Protein AF-A0A540K536-F1 (afdb_monomer_lite)

Structure (mmCIF, N/CA/C/O backbone):
data_AF-A0A540K536-F1
#
_entry.id   AF-A0A540K536-F1
#
loop_
_atom_site.group_PDB
_atom_site.id
_atom_site.type_symbol
_atom_site.label_atom_id
_atom_site.label_alt_id
_atom_site.label_comp_id
_atom_site.label_asym_id
_atom_site.label_entity_id
_atom_site.label_seq_id
_atom_site.pdbx_PDB_ins_code
_atom_site.Cartn_x
_atom_site.Cartn_y
_atom_site.Cartn_z
_atom_site.occupancy
_atom_site.B_iso_or_equiv
_atom_site.auth_seq_id
_atom_site.auth_comp_id
_atom_site.auth_asym_id
_atom_site.auth_atom_id
_atom_site.pdbx_PDB_model_num
ATOM 1 N N . MET A 1 1 ? 18.355 -14.485 0.152 1.00 35.72 1 MET A N 1
ATOM 2 C CA . MET A 1 1 ? 17.563 -13.252 -0.004 1.00 35.72 1 MET A CA 1
ATOM 3 C C . MET A 1 1 ? 17.536 -12.948 -1.492 1.00 35.72 1 MET A C 1
ATOM 5 O O . MET A 1 1 ? 18.511 -12.414 -1.999 1.00 35.72 1 MET A O 1
ATOM 9 N N . SER A 1 2 ? 16.522 -13.420 -2.220 1.00 35.22 2 SER A N 1
ATOM 10 C CA . SER A 1 2 ? 16.272 -12.936 -3.582 1.00 35.22 2 SER A CA 1
ATOM 11 C C . SER A 1 2 ? 15.734 -11.517 -3.428 1.00 35.22 2 SER A C 1
ATOM 13 O O . SER A 1 2 ? 14.634 -11.342 -2.911 1.00 35.22 2 SER A O 1
ATOM 15 N N . GLY A 1 3 ? 16.566 -10.521 -3.726 1.00 47.44 3 GLY A N 1
ATOM 16 C CA . GLY A 1 3 ? 16.203 -9.112 -3.609 1.00 47.44 3 GLY A CA 1
ATOM 17 C C . GLY A 1 3 ? 15.232 -8.741 -4.719 1.00 47.44 3 GLY A C 1
ATOM 18 O O . GLY A 1 3 ? 15.667 -8.386 -5.806 1.00 47.44 3 GLY A O 1
ATOM 19 N N . ILE A 1 4 ? 13.938 -8.886 -4.451 1.00 62.19 4 ILE A N 1
ATOM 20 C CA . ILE A 1 4 ? 12.875 -8.283 -5.257 1.00 62.19 4 ILE A CA 1
ATOM 21 C C . ILE A 1 4 ? 12.991 -6.770 -5.032 1.00 62.19 4 ILE A C 1
ATOM 23 O O . ILE A 1 4 ? 13.109 -6.324 -3.891 1.00 62.19 4 ILE A O 1
ATOM 27 N N . ALA A 1 5 ? 13.042 -5.983 -6.107 1.00 69.25 5 ALA A N 1
ATOM 28 C CA . ALA A 1 5 ? 13.222 -4.532 -6.046 1.00 69.25 5 ALA A CA 1
ATOM 29 C C . ALA A 1 5 ? 11.900 -3.813 -5.703 1.00 69.25 5 ALA A C 1
ATOM 31 O O . ALA A 1 5 ? 11.397 -2.991 -6.454 1.00 69.25 5 ALA A O 1
ATOM 32 N N . ASP A 1 6 ? 11.300 -4.127 -4.558 1.00 83.31 6 ASP A N 1
ATOM 33 C CA . ASP A 1 6 ? 9.970 -3.646 -4.156 1.00 83.31 6 ASP A CA 1
ATOM 34 C C . ASP A 1 6 ? 9.993 -2.503 -3.132 1.00 83.31 6 ASP A C 1
ATOM 36 O O . ASP A 1 6 ? 8.947 -2.092 -2.628 1.00 83.31 6 ASP A O 1
ATOM 40 N N . CYS A 1 7 ? 11.176 -1.968 -2.824 1.00 87.62 7 CYS A N 1
ATOM 41 C CA . CYS A 1 7 ? 11.365 -0.960 -1.779 1.00 87.62 7 CYS A CA 1
ATOM 42 C C . CYS A 1 7 ? 10.465 0.272 -1.966 1.00 87.62 7 CYS A C 1
ATOM 44 O O . CYS A 1 7 ? 10.046 0.896 -0.991 1.00 87.62 7 CYS A O 1
ATOM 46 N N . TRP A 1 8 ? 10.126 0.592 -3.215 1.00 88.69 8 TRP A N 1
ATOM 47 C CA . TRP A 1 8 ? 9.211 1.666 -3.572 1.00 88.69 8 TRP A CA 1
ATOM 48 C C . TRP A 1 8 ? 7.764 1.395 -3.128 1.00 88.69 8 TRP A C 1
ATOM 50 O O . TRP A 1 8 ? 7.092 2.307 -2.647 1.00 88.69 8 TRP A O 1
ATOM 60 N N . ALA A 1 9 ? 7.293 0.152 -3.253 1.00 90.12 9 ALA A N 1
ATOM 61 C CA . ALA A 1 9 ? 5.961 -0.267 -2.834 1.00 90.12 9 ALA A CA 1
ATOM 62 C C . ALA A 1 9 ? 5.896 -0.423 -1.311 1.00 90.12 9 ALA A C 1
ATOM 64 O O . ALA A 1 9 ? 4.961 0.077 -0.685 1.00 90.12 9 ALA A O 1
ATOM 65 N N . THR A 1 10 ? 6.924 -1.034 -0.714 1.00 92.38 10 THR A N 1
ATOM 66 C CA . THR A 1 10 ? 7.045 -1.209 0.740 1.00 92.38 10 THR A CA 1
ATOM 67 C C . THR A 1 10 ? 7.018 0.134 1.464 1.00 92.38 10 THR A C 1
ATOM 69 O O . THR A 1 10 ? 6.203 0.326 2.362 1.00 92.38 10 THR A O 1
ATOM 72 N N . ALA A 1 11 ? 7.815 1.112 1.018 1.00 93.50 11 ALA A N 1
ATOM 73 C CA . ALA A 1 11 ? 7.850 2.436 1.641 1.00 93.50 11 ALA A CA 1
ATOM 74 C C . ALA A 1 11 ? 6.487 3.153 1.610 1.00 93.50 11 ALA A C 1
ATOM 76 O O . ALA A 1 11 ? 6.118 3.829 2.572 1.00 93.50 11 ALA A O 1
ATOM 77 N N . ALA A 1 12 ? 5.729 3.017 0.517 1.00 93.69 12 ALA A N 1
ATOM 78 C CA . ALA A 1 12 ? 4.400 3.615 0.412 1.00 93.69 12 ALA A CA 1
ATOM 79 C C . ALA A 1 12 ? 3.388 2.917 1.332 1.00 93.69 12 ALA A C 1
ATOM 81 O O . ALA A 1 12 ? 2.651 3.592 2.053 1.00 93.69 12 ALA A O 1
ATOM 82 N N . VAL A 1 13 ? 3.377 1.580 1.337 1.00 95.31 13 VAL A N 1
ATOM 83 C CA . VAL A 1 13 ? 2.491 0.775 2.186 1.00 95.31 13 VAL A CA 1
ATOM 84 C C . VAL A 1 13 ? 2.726 1.076 3.663 1.00 95.31 13 VAL A C 1
ATOM 86 O O . VAL A 1 13 ? 1.788 1.485 4.345 1.00 95.31 13 VAL A O 1
ATOM 89 N N . GLU A 1 14 ? 3.970 0.986 4.137 1.00 95.50 14 GLU A N 1
ATOM 90 C CA . GLU A 1 14 ? 4.305 1.240 5.544 1.00 95.50 14 GLU A CA 1
ATOM 91 C C . GLU A 1 14 ? 3.938 2.670 5.970 1.00 95.50 14 GLU A C 1
ATOM 93 O O . GLU A 1 14 ? 3.460 2.900 7.083 1.00 95.50 14 GLU A O 1
ATOM 98 N N . CYS A 1 15 ? 4.103 3.653 5.077 1.00 96.56 15 CYS A N 1
ATOM 99 C CA . CYS A 1 15 ? 3.682 5.026 5.343 1.00 96.56 15 CYS A CA 1
ATOM 100 C C . CYS A 1 15 ? 2.160 5.129 5.534 1.00 96.56 15 CYS A C 1
ATOM 102 O O . CYS A 1 15 ? 1.697 5.775 6.479 1.00 96.56 15 CYS A O 1
ATOM 104 N N . VAL A 1 16 ? 1.374 4.475 4.674 1.00 95.88 16 VAL A N 1
ATOM 105 C CA . VAL A 1 16 ? -0.094 4.463 4.772 1.00 95.88 16 VAL A CA 1
ATOM 106 C C . VAL A 1 16 ? -0.559 3.739 6.032 1.00 95.88 16 VAL A C 1
ATOM 108 O O . VAL A 1 16 ? -1.432 4.253 6.730 1.00 95.88 16 VAL A O 1
ATOM 111 N N . GLU A 1 17 ? 0.034 2.597 6.370 1.00 96.88 17 GLU A N 1
ATOM 112 C CA . GLU A 1 17 ? -0.267 1.865 7.604 1.00 96.88 17 GLU A CA 1
ATOM 113 C C . GLU A 1 17 ? 0.025 2.705 8.847 1.00 96.88 17 GLU A C 1
ATOM 115 O O . GLU A 1 17 ? -0.816 2.801 9.744 1.00 96.88 17 GLU A O 1
ATOM 120 N N . ALA A 1 18 ? 1.180 3.375 8.884 1.00 97.69 18 ALA A N 1
ATOM 121 C CA . ALA A 1 18 ? 1.561 4.247 9.987 1.00 97.69 18 ALA A CA 1
ATOM 122 C C . ALA A 1 18 ? 0.589 5.426 10.145 1.00 97.69 18 ALA A C 1
ATOM 124 O O . ALA A 1 18 ? 0.190 5.758 11.264 1.00 97.69 18 ALA A O 1
ATOM 125 N N . LEU A 1 19 ? 0.172 6.047 9.037 1.00 97.12 19 LEU A N 1
ATOM 126 C CA . LEU A 1 19 ? -0.834 7.110 9.052 1.00 97.12 19 LEU A CA 1
ATOM 127 C C . LEU A 1 19 ? -2.201 6.587 9.505 1.00 97.12 19 LEU A C 1
ATOM 129 O O . LEU A 1 19 ? -2.852 7.222 10.333 1.00 97.12 19 LEU A O 1
ATOM 133 N N . TYR A 1 20 ? -2.622 5.420 9.022 1.00 96.25 20 TYR A N 1
ATOM 134 C CA . TYR A 1 20 ? -3.887 4.810 9.421 1.00 96.25 20 TYR A CA 1
ATOM 135 C C . TYR A 1 20 ? -3.901 4.476 10.917 1.00 96.25 20 TYR A C 1
ATOM 137 O O . TYR A 1 20 ? -4.863 4.803 11.616 1.00 96.25 20 TYR A O 1
ATOM 145 N N . PHE A 1 21 ? -2.806 3.920 11.437 1.00 98.00 21 PHE A N 1
ATOM 146 C CA . PHE A 1 21 ? -2.636 3.671 12.863 1.00 98.00 21 PHE A CA 1
ATOM 147 C C . PHE A 1 21 ? -2.658 4.970 13.672 1.00 98.00 21 PHE A C 1
ATOM 149 O O . PHE A 1 21 ? -3.356 5.051 14.680 1.00 98.00 21 PHE A O 1
ATOM 156 N N . LYS A 1 22 ? -1.960 6.015 13.216 1.00 98.19 22 LYS A N 1
ATOM 157 C CA . LYS A 1 22 ? -1.950 7.325 13.880 1.00 98.19 22 LYS A CA 1
ATOM 158 C C . LYS A 1 22 ? -3.347 7.951 13.963 1.00 98.19 22 LYS A C 1
ATOM 160 O O . LYS A 1 22 ? -3.698 8.503 15.000 1.00 98.19 22 LYS A O 1
ATOM 165 N N . GLU A 1 23 ? -4.134 7.872 12.892 1.00 98.00 23 GLU A N 1
ATOM 166 C CA . GLU A 1 23 ? -5.447 8.527 12.797 1.00 98.00 23 GLU A CA 1
ATOM 167 C C . GLU A 1 23 ? -6.593 7.699 13.399 1.00 98.00 23 GLU A C 1
ATOM 169 O O . GLU A 1 23 ? -7.583 8.260 13.874 1.00 98.00 23 GLU A O 1
ATOM 174 N N . LYS A 1 24 ? -6.507 6.364 13.350 1.00 97.62 24 LYS A N 1
ATOM 175 C CA . LYS A 1 24 ? -7.599 5.453 13.747 1.00 97.62 24 LYS A CA 1
A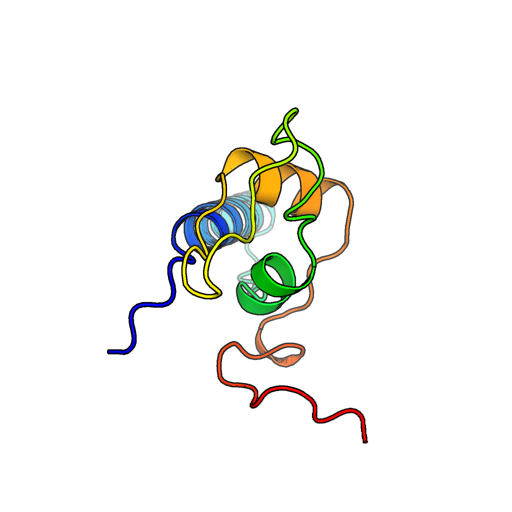TOM 176 C C . LYS A 1 24 ? -7.271 4.562 14.940 1.00 97.62 24 LYS A C 1
ATOM 178 O O . LYS A 1 24 ? -8.185 3.953 15.487 1.00 97.62 24 LYS A O 1
ATOM 183 N N . GLY A 1 25 ? -6.006 4.464 15.342 1.00 97.31 25 GLY A N 1
ATOM 184 C CA . GLY A 1 25 ? -5.555 3.554 16.400 1.00 97.31 25 GLY A CA 1
ATOM 185 C C . GLY A 1 25 ? -5.650 2.073 16.026 1.00 97.31 25 GLY A C 1
ATOM 186 O O . GLY A 1 25 ? -5.583 1.217 16.904 1.00 97.31 25 GLY A O 1
ATOM 187 N N . VAL A 1 26 ? -5.840 1.758 14.741 1.00 96.62 26 VAL A N 1
ATOM 188 C CA . VAL A 1 26 ? -5.995 0.388 14.239 1.00 96.62 26 VAL A CA 1
ATOM 189 C C . VAL A 1 26 ? -4.762 0.022 13.435 1.00 96.62 26 VAL A C 1
ATOM 191 O O . VAL A 1 26 ? -4.411 0.716 12.484 1.00 96.62 26 VAL A O 1
ATOM 194 N N . GLN A 1 27 ? -4.111 -1.072 13.819 1.00 96.06 27 GLN A N 1
ATOM 195 C CA . GLN A 1 27 ? -3.025 -1.644 13.039 1.00 96.06 27 GLN A CA 1
ATOM 196 C C . GLN A 1 27 ? -3.618 -2.466 11.893 1.00 96.06 27 GLN A C 1
ATOM 198 O O . GLN A 1 27 ? -4.461 -3.338 12.114 1.00 96.06 27 GLN A O 1
ATOM 203 N N . VAL A 1 28 ? -3.187 -2.164 10.675 1.00 95.56 28 VAL A N 1
ATOM 204 C CA . VAL A 1 28 ? -3.520 -2.910 9.461 1.00 95.56 28 VAL A CA 1
ATOM 205 C C . VAL A 1 28 ? -2.224 -3.386 8.821 1.00 95.56 28 VAL A C 1
ATOM 207 O O . VAL A 1 28 ? -1.183 -2.777 9.039 1.00 95.56 28 VAL A O 1
ATOM 210 N N . GLU A 1 29 ? -2.312 -4.482 8.078 1.00 96.25 29 GLU A N 1
ATOM 211 C CA . GLU A 1 29 ? -1.199 -5.070 7.335 1.00 96.25 29 GLU A CA 1
ATOM 212 C C . GLU A 1 29 ? -1.672 -5.224 5.885 1.00 96.25 29 GLU A C 1
ATOM 214 O O . GLU A 1 29 ? -2.488 -6.097 5.569 1.00 96.25 29 GLU A O 1
ATOM 219 N N . LEU A 1 30 ? -1.267 -4.290 5.035 1.00 95.62 30 LEU A N 1
ATOM 220 C CA . LEU A 1 30 ? -1.606 -4.185 3.625 1.00 95.62 30 LEU A CA 1
ATOM 221 C C . LE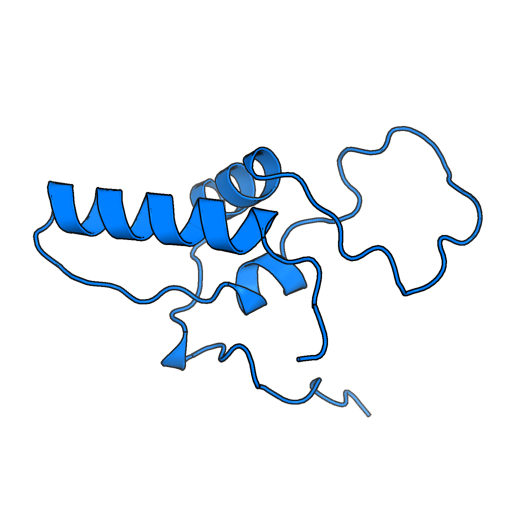U A 1 30 ? -0.597 -4.967 2.784 1.00 95.62 30 LEU A C 1
ATOM 223 O O . LEU A 1 30 ? 0.583 -5.073 3.102 1.00 95.62 30 LEU A O 1
ATOM 227 N N . SER A 1 31 ? -1.068 -5.491 1.658 1.00 94.38 31 SER A N 1
ATOM 228 C CA . SER A 1 31 ? -0.244 -6.304 0.776 1.00 94.38 31 SER A CA 1
ATOM 229 C C . SER A 1 31 ? 0.649 -5.459 -0.126 1.00 94.38 31 SER A C 1
ATOM 231 O O . SER A 1 31 ? 0.185 -4.858 -1.103 1.00 94.38 31 SER A O 1
ATOM 233 N N . VAL A 1 32 ? 1.957 -5.502 0.132 1.00 92.19 32 VAL A N 1
ATOM 234 C CA . VAL A 1 32 ? 2.984 -4.948 -0.769 1.00 92.19 32 VAL A CA 1
ATOM 235 C C . VAL A 1 32 ? 2.924 -5.639 -2.129 1.00 92.19 32 VAL A C 1
ATOM 237 O O . VAL A 1 32 ? 2.956 -4.992 -3.174 1.00 92.19 32 VAL A O 1
ATOM 240 N N . LYS A 1 33 ? 2.749 -6.961 -2.135 1.00 89.00 33 LYS A N 1
ATOM 241 C CA . LYS A 1 33 ? 2.685 -7.777 -3.352 1.00 89.00 33 LYS A CA 1
ATOM 242 C C . LYS A 1 33 ? 1.502 -7.403 -4.239 1.00 89.00 33 LYS A C 1
ATOM 244 O O . LYS A 1 33 ? 1.635 -7.414 -5.457 1.00 89.00 33 LYS A O 1
ATOM 249 N N . HIS A 1 34 ? 0.367 -7.021 -3.657 1.00 89.88 34 HIS A N 1
ATOM 250 C CA . HIS A 1 34 ? -0.770 -6.523 -4.423 1.00 89.88 34 HIS A CA 1
ATOM 251 C C . HIS A 1 34 ? -0.423 -5.220 -5.152 1.00 89.88 34 HIS A C 1
ATOM 253 O O . HIS A 1 34 ? -0.766 -5.077 -6.324 1.00 89.88 34 HIS A O 1
ATOM 259 N N . VAL A 1 35 ? 0.303 -4.309 -4.494 1.00 89.38 35 VAL A N 1
ATOM 260 C CA . VAL A 1 35 ? 0.800 -3.073 -5.118 1.00 89.38 35 VAL A CA 1
ATOM 261 C C . VAL A 1 35 ? 1.809 -3.400 -6.221 1.00 89.38 35 VAL A C 1
ATOM 263 O O . VAL A 1 35 ? 1.646 -2.924 -7.336 1.00 89.38 35 VAL A O 1
ATOM 266 N N . VAL A 1 36 ? 2.787 -4.273 -5.976 1.00 86.56 36 VAL A N 1
ATOM 267 C CA . VAL A 1 36 ? 3.784 -4.678 -6.990 1.00 86.56 36 VAL A CA 1
ATOM 268 C C . VAL A 1 36 ? 3.138 -5.345 -8.215 1.00 86.56 36 VAL A C 1
ATOM 270 O O . VAL A 1 36 ? 3.558 -5.104 -9.349 1.00 86.56 36 VAL A O 1
ATOM 273 N N . ASP A 1 37 ? 2.107 -6.167 -8.003 1.00 84.06 37 ASP A N 1
ATOM 274 C CA . ASP A 1 37 ? 1.430 -6.915 -9.067 1.00 84.06 37 ASP A CA 1
ATOM 275 C C . ASP A 1 37 ? 0.462 -6.053 -9.891 1.00 84.06 37 ASP A C 1
ATOM 277 O O . ASP A 1 37 ? 0.194 -6.367 -11.054 1.00 84.06 37 ASP A O 1
ATOM 281 N N . ARG A 1 38 ? -0.127 -5.008 -9.290 1.00 83.94 38 ARG A N 1
ATOM 282 C CA . ARG A 1 38 ? -1.254 -4.263 -9.880 1.00 83.94 38 ARG A CA 1
ATOM 283 C C . ARG A 1 38 ? -0.990 -2.786 -10.121 1.00 83.94 38 ARG A C 1
ATOM 285 O O . ARG A 1 38 ? -1.695 -2.209 -10.950 1.00 83.94 38 ARG A O 1
ATOM 292 N N . ALA A 1 39 ? -0.005 -2.182 -9.461 1.00 80.31 39 ALA A N 1
ATOM 293 C CA . ALA A 1 39 ? 0.381 -0.816 -9.767 1.00 80.31 39 ALA A CA 1
ATOM 294 C C . ALA A 1 39 ? 0.880 -0.763 -11.223 1.00 80.31 39 ALA A C 1
ATOM 296 O O . ALA A 1 39 ? 1.711 -1.580 -11.640 1.00 80.31 39 ALA A O 1
ATOM 297 N N . PRO A 1 40 ? 0.339 0.144 -12.048 1.00 64.88 40 PRO A N 1
ATOM 298 C CA . PRO A 1 40 ? 0.605 0.150 -13.476 1.00 64.88 40 PRO A CA 1
ATOM 299 C C . PRO A 1 40 ? 2.078 0.473 -13.773 1.00 64.88 40 PRO A C 1
ATOM 301 O O . PRO A 1 40 ? 2.470 1.633 -13.817 1.00 64.88 40 PRO A O 1
ATOM 304 N N . ARG A 1 41 ? 2.879 -0.554 -14.104 1.00 61.72 41 ARG A N 1
ATOM 305 C CA . ARG A 1 41 ? 4.292 -0.408 -14.531 1.00 61.72 41 ARG A CA 1
ATOM 306 C C . ARG A 1 41 ? 4.477 0.457 -15.794 1.00 61.72 41 ARG A C 1
ATOM 308 O O . ARG A 1 41 ? 5.585 0.885 -16.096 1.00 61.72 41 ARG A O 1
ATOM 315 N N . LYS A 1 42 ? 3.406 0.673 -16.573 1.00 49.84 42 LYS A N 1
ATOM 316 C CA . LYS A 1 42 ? 3.448 1.239 -17.936 1.00 49.84 42 LYS A CA 1
ATOM 317 C C . LYS A 1 42 ? 3.018 2.703 -18.074 1.00 49.84 42 LYS A C 1
ATOM 319 O O . LYS A 1 42 ? 3.149 3.231 -19.172 1.00 49.84 42 LYS A O 1
ATOM 324 N N . LEU A 1 43 ? 2.489 3.364 -17.042 1.00 45.72 43 LEU A N 1
ATOM 325 C CA . LEU A 1 43 ? 1.840 4.668 -17.260 1.00 45.72 43 LEU A CA 1
ATOM 326 C C . LEU A 1 43 ? 2.794 5.869 -17.383 1.00 45.72 43 LEU A C 1
ATOM 328 O O . LEU A 1 43 ? 2.361 6.890 -17.908 1.00 45.72 43 LEU A O 1
ATOM 332 N N . TRP A 1 44 ? 4.073 5.772 -16.990 1.00 48.94 44 TRP A N 1
ATOM 333 C CA . TRP A 1 44 ? 4.902 6.985 -16.836 1.00 48.94 44 TRP A CA 1
ATOM 334 C C . TRP A 1 44 ? 6.337 6.923 -17.379 1.00 48.94 44 TRP A C 1
ATOM 336 O O . TRP A 1 44 ? 7.117 7.840 -17.129 1.00 48.94 44 TRP A O 1
ATOM 346 N N . ARG A 1 45 ? 6.704 5.906 -18.175 1.00 48.72 45 ARG A N 1
ATOM 347 C CA . ARG A 1 45 ? 7.902 5.977 -19.038 1.00 48.72 45 ARG A CA 1
ATOM 348 C C . ARG A 1 45 ? 7.417 6.416 -20.435 1.00 48.72 45 ARG A C 1
ATOM 350 O O . ARG A 1 45 ? 6.813 5.591 -21.115 1.00 48.72 45 ARG A O 1
ATOM 357 N N . PRO A 1 46 ? 7.618 7.675 -20.882 1.00 44.41 46 PRO A N 1
ATOM 358 C CA . PRO A 1 46 ? 7.029 8.165 -22.131 1.00 44.41 46 PRO A CA 1
ATOM 359 C C . PRO A 1 46 ? 7.693 7.623 -23.408 1.00 44.41 46 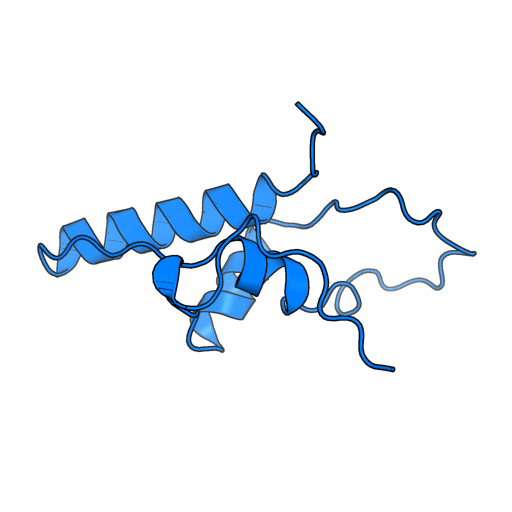PRO A C 1
ATOM 361 O O . PRO A 1 46 ? 7.394 8.112 -24.492 1.00 44.41 46 PRO A O 1
ATOM 364 N N . GLU A 1 47 ? 8.567 6.616 -23.325 1.00 50.78 47 GLU A N 1
ATOM 365 C CA . GLU A 1 47 ? 9.308 6.121 -24.487 1.00 50.78 47 GLU A CA 1
ATOM 366 C C . GLU A 1 47 ? 9.244 4.597 -24.637 1.00 50.78 47 GLU A C 1
ATOM 368 O O . GLU A 1 47 ? 9.237 3.874 -23.632 1.00 50.78 47 GLU A O 1
ATOM 373 N N . PRO A 1 48 ? 9.225 4.090 -25.887 1.00 55.19 48 PRO A N 1
ATOM 374 C CA . PRO A 1 48 ? 9.244 2.667 -26.162 1.00 55.19 48 PRO A CA 1
ATOM 375 C C . PRO A 1 48 ? 10.658 2.165 -25.883 1.00 55.19 48 PRO A C 1
ATOM 377 O O . PRO A 1 48 ? 11.537 2.267 -26.733 1.00 55.19 48 PRO A O 1
ATOM 380 N N . LYS A 1 49 ? 10.916 1.649 -24.681 1.00 48.72 49 LYS A N 1
ATOM 381 C CA . LYS A 1 49 ? 12.179 0.954 -24.444 1.00 48.72 49 LYS A CA 1
ATOM 382 C C . LYS A 1 49 ? 12.041 -0.480 -24.928 1.00 48.72 49 LYS A C 1
ATOM 384 O O . LYS A 1 49 ? 11.267 -1.259 -24.374 1.00 48.72 49 LYS A O 1
ATOM 389 N N . GLU A 1 50 ? 12.756 -0.734 -26.022 1.00 50.88 50 GLU A N 1
ATOM 390 C CA . GLU A 1 50 ? 13.387 -2.001 -26.388 1.00 50.88 50 GLU A CA 1
ATOM 391 C C . GLU A 1 50 ? 13.405 -2.975 -25.211 1.00 50.88 50 GLU A C 1
ATOM 393 O O . GLU A 1 50 ? 13.853 -2.596 -24.130 1.00 50.88 50 GLU A O 1
ATOM 398 N N . GLU A 1 51 ? 12.860 -4.173 -25.446 1.00 47.88 51 GLU A N 1
ATOM 399 C CA . GLU A 1 51 ? 12.817 -5.347 -24.565 1.00 47.88 51 GLU A CA 1
ATOM 400 C C . GLU A 1 51 ? 13.643 -5.188 -23.282 1.00 47.88 51 GLU A C 1
ATOM 402 O O . GLU A 1 51 ? 14.787 -5.629 -23.183 1.00 47.88 51 GLU A O 1
ATOM 407 N N . LEU A 1 52 ? 13.045 -4.524 -22.288 1.00 47.31 52 LEU A N 1
ATOM 408 C CA . LEU A 1 52 ? 13.582 -4.501 -20.939 1.00 47.31 52 LEU A CA 1
ATOM 409 C C . LEU A 1 52 ? 13.630 -5.950 -20.473 1.00 47.31 52 LEU A C 1
ATOM 411 O O . LEU A 1 52 ? 12.603 -6.637 -20.446 1.00 47.31 52 LEU A O 1
ATOM 415 N N . SER A 1 53 ? 14.837 -6.415 -20.160 1.00 47.03 53 SER A N 1
ATOM 416 C CA . SER A 1 53 ? 15.038 -7.701 -19.514 1.00 47.03 53 SER A CA 1
ATOM 417 C C . SER A 1 53 ? 14.130 -7.780 -18.288 1.00 47.03 53 SER A C 1
ATOM 419 O O . SER A 1 53 ? 13.857 -6.787 -17.616 1.00 47.03 53 SER A O 1
ATOM 421 N N . VAL A 1 54 ? 13.645 -8.986 -18.010 1.00 50.19 54 VAL A N 1
ATOM 422 C CA . VAL A 1 54 ? 12.631 -9.335 -16.997 1.00 50.19 54 VAL A CA 1
ATOM 423 C C . VAL A 1 54 ? 13.042 -8.959 -15.549 1.00 50.19 54 VAL A C 1
ATOM 425 O O . VAL A 1 54 ? 12.326 -9.261 -14.603 1.00 50.19 54 VAL A O 1
ATOM 428 N N . GLU A 1 55 ? 14.171 -8.272 -15.355 1.00 47.06 55 GLU A N 1
ATOM 429 C CA . GLU A 1 55 ? 14.865 -8.087 -14.076 1.00 47.06 55 GLU A CA 1
ATOM 430 C C . GLU A 1 55 ? 14.765 -6.675 -13.467 1.00 47.06 55 GLU A C 1
ATOM 432 O O . GLU A 1 55 ? 15.171 -6.495 -12.323 1.00 47.06 55 GLU A O 1
ATOM 437 N N . GLU A 1 56 ? 14.197 -5.675 -14.149 1.00 52.84 56 GLU A N 1
ATOM 438 C CA . GLU A 1 56 ? 13.972 -4.353 -13.537 1.00 52.84 56 GLU A CA 1
ATOM 439 C C . GLU A 1 56 ? 12.566 -4.272 -12.917 1.00 52.84 56 GLU A C 1
ATOM 441 O O . GLU A 1 56 ? 11.613 -3.774 -13.521 1.00 52.84 56 GLU A O 1
ATOM 446 N N . GLU A 1 57 ? 12.425 -4.767 -11.686 1.00 56.88 57 GLU A N 1
ATOM 447 C CA . GLU A 1 57 ? 11.239 -4.533 -10.843 1.00 56.88 57 GLU A CA 1
ATOM 448 C C . GLU A 1 57 ? 11.251 -3.161 -10.150 1.00 56.88 57 GLU A C 1
ATOM 450 O O . GLU A 1 57 ? 10.572 -2.963 -9.149 1.00 56.88 57 GLU A O 1
ATOM 455 N N . ASP A 1 58 ? 11.988 -2.191 -10.686 1.00 62.88 58 ASP A N 1
ATOM 456 C CA . ASP A 1 58 ? 12.032 -0.846 -10.126 1.00 62.88 58 ASP A CA 1
ATOM 457 C C . ASP A 1 58 ? 10.720 -0.087 -10.380 1.00 62.88 58 ASP A C 1
ATOM 459 O O . ASP A 1 58 ? 10.126 -0.131 -11.462 1.00 62.88 58 ASP A O 1
ATOM 463 N N . GLY A 1 59 ? 10.287 0.665 -9.373 1.00 73.19 59 GLY A N 1
ATOM 464 C CA . GLY A 1 59 ? 9.122 1.540 -9.421 1.00 73.19 59 GLY A CA 1
ATOM 465 C C . GLY A 1 59 ? 9.341 2.798 -8.589 1.00 73.19 59 GLY A C 1
ATOM 466 O O . GLY A 1 59 ? 10.352 2.951 -7.901 1.00 73.19 59 GLY A O 1
ATOM 467 N N . TYR A 1 60 ? 8.394 3.731 -8.659 1.00 82.75 60 TYR A N 1
ATOM 468 C CA . TYR A 1 60 ? 8.447 4.970 -7.890 1.00 82.75 60 TYR A CA 1
ATOM 469 C C . TYR A 1 60 ? 7.461 4.916 -6.724 1.00 82.75 60 TYR A C 1
ATOM 471 O O . TYR A 1 60 ? 6.301 4.544 -6.887 1.00 82.75 60 TYR A O 1
ATOM 479 N N . VAL A 1 61 ? 7.900 5.364 -5.544 1.00 86.69 61 VAL A N 1
ATOM 480 C CA . VAL A 1 61 ? 7.052 5.459 -4.336 1.00 86.69 61 VAL A CA 1
ATOM 481 C C . VAL A 1 61 ? 5.790 6.289 -4.611 1.00 86.69 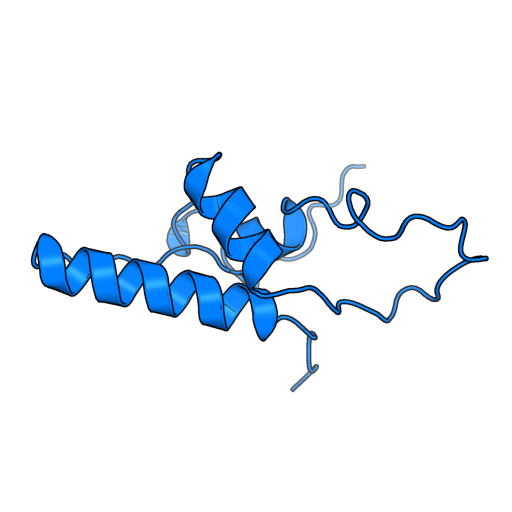61 VAL A C 1
ATOM 483 O O . VAL A 1 61 ? 4.708 5.978 -4.121 1.00 86.69 61 VAL A O 1
ATOM 486 N N . TYR A 1 62 ? 5.917 7.334 -5.434 1.00 84.94 62 TYR A N 1
ATOM 487 C CA . TYR A 1 62 ? 4.796 8.175 -5.851 1.00 84.94 62 TYR A CA 1
ATOM 488 C C . TYR A 1 62 ? 3.700 7.384 -6.584 1.00 84.94 62 TYR A C 1
ATOM 490 O O . TYR A 1 62 ? 2.516 7.577 -6.314 1.00 84.94 62 TYR A O 1
ATOM 498 N N . ASP A 1 63 ? 4.084 6.446 -7.450 1.00 83.81 63 ASP A N 1
ATOM 499 C CA . ASP A 1 63 ? 3.133 5.619 -8.196 1.00 83.81 63 ASP A CA 1
ATOM 500 C C . ASP A 1 63 ? 2.425 4.618 -7.281 1.00 83.81 63 ASP A C 1
ATOM 502 O O . ASP A 1 63 ? 1.220 4.401 -7.418 1.00 83.81 63 ASP A O 1
ATOM 506 N N . ALA A 1 64 ? 3.143 4.062 -6.299 1.00 89.12 64 ALA A N 1
ATOM 507 C CA . ALA A 1 64 ? 2.528 3.246 -5.259 1.00 89.12 64 ALA A CA 1
ATOM 508 C C . ALA A 1 64 ? 1.486 4.049 -4.469 1.00 89.12 64 ALA A C 1
ATOM 510 O O . ALA A 1 64 ? 0.369 3.570 -4.291 1.00 89.12 64 ALA A O 1
ATOM 511 N N . PHE A 1 65 ? 1.791 5.285 -4.057 1.00 90.88 65 PHE A N 1
ATOM 512 C CA . PHE A 1 65 ? 0.807 6.136 -3.381 1.00 90.88 65 PHE A CA 1
ATOM 513 C C . PHE A 1 65 ? -0.425 6.409 -4.242 1.00 90.88 65 PHE A C 1
ATOM 515 O O . PHE A 1 65 ? -1.540 6.274 -3.742 1.00 90.88 65 PHE A O 1
ATOM 522 N N . ASN A 1 66 ? -0.250 6.753 -5.521 1.00 89.62 66 ASN A N 1
ATOM 523 C CA . ASN A 1 66 ? -1.382 6.979 -6.421 1.00 89.62 66 ASN A CA 1
ATOM 524 C C . ASN A 1 66 ? -2.261 5.732 -6.533 1.00 89.62 66 ASN A C 1
ATOM 526 O O . ASN A 1 66 ? -3.473 5.824 -6.356 1.00 89.62 66 ASN A O 1
ATOM 530 N N . PHE A 1 67 ? -1.653 4.557 -6.714 1.00 90.12 67 PHE A N 1
ATOM 531 C CA . PHE A 1 67 ? -2.393 3.299 -6.741 1.00 90.12 67 PHE A CA 1
ATOM 532 C C . PHE A 1 67 ? -3.174 3.059 -5.439 1.00 90.12 67 PHE A C 1
ATOM 534 O O . PHE A 1 67 ? -4.352 2.719 -5.492 1.00 90.12 67 PHE A O 1
ATOM 541 N N . ILE A 1 68 ? -2.554 3.271 -4.272 1.00 92.25 68 ILE A N 1
ATOM 542 C CA . ILE A 1 68 ? -3.207 3.091 -2.963 1.00 92.25 68 ILE A CA 1
ATOM 543 C C . ILE A 1 68 ? -4.363 4.090 -2.761 1.00 92.25 68 ILE A C 1
ATOM 545 O O . ILE A 1 68 ? -5.363 3.759 -2.129 1.00 92.25 68 ILE A O 1
ATOM 549 N N . MET A 1 69 ? -4.244 5.316 -3.277 1.00 88.31 69 MET A N 1
ATOM 550 C CA . MET A 1 69 ? -5.300 6.331 -3.175 1.00 88.31 69 MET A CA 1
ATOM 551 C C . MET A 1 69 ? -6.481 6.052 -4.112 1.00 88.31 69 MET A C 1
ATOM 553 O O . MET A 1 69 ? -7.624 6.337 -3.756 1.00 88.31 69 MET A O 1
ATOM 557 N N . GLU A 1 70 ? -6.220 5.508 -5.300 1.00 89.38 70 GLU A N 1
ATOM 558 C CA . GLU A 1 70 ? -7.239 5.233 -6.321 1.00 89.38 70 GLU A CA 1
ATOM 559 C C . GLU A 1 70 ? -7.912 3.864 -6.144 1.00 89.38 70 GLU A C 1
ATOM 561 O O . GLU A 1 70 ? -9.039 3.656 -6.604 1.00 89.38 70 GLU A O 1
ATOM 566 N N . HIS A 1 71 ? -7.249 2.929 -5.460 1.00 88.38 71 HIS A N 1
ATOM 567 C CA . HIS A 1 71 ? -7.693 1.548 -5.328 1.00 88.38 71 HIS A CA 1
ATOM 568 C C . HIS A 1 71 ? -7.662 1.053 -3.882 1.00 88.38 71 HIS A C 1
ATOM 570 O O . HIS A 1 71 ? -6.770 1.363 -3.100 1.00 88.38 71 HIS A O 1
ATOM 576 N N . CYS A 1 72 ? -8.607 0.179 -3.532 1.00 88.06 72 CYS A N 1
ATOM 577 C CA . CYS A 1 72 ? -8.523 -0.557 -2.276 1.00 88.06 72 CYS A CA 1
ATOM 578 C C . CYS A 1 72 ? -7.404 -1.602 -2.357 1.00 88.06 72 CYS A C 1
ATOM 580 O O . CYS A 1 72 ? -7.459 -2.530 -3.169 1.00 88.06 72 CYS A O 1
ATOM 582 N N . VAL A 1 73 ? -6.405 -1.471 -1.490 1.00 93.38 73 VAL A N 1
ATOM 583 C CA . VAL A 1 73 ? -5.317 -2.443 -1.365 1.00 93.38 73 VAL A CA 1
ATOM 584 C C . VAL A 1 73 ? -5.790 -3.620 -0.516 1.00 93.38 73 VAL A C 1
ATOM 586 O O . VAL A 1 73 ? -6.411 -3.429 0.529 1.00 93.38 73 VAL A O 1
ATOM 589 N N . ALA A 1 74 ? -5.511 -4.842 -0.969 1.00 94.25 74 ALA A N 1
ATOM 590 C CA . ALA A 1 74 ? -5.770 -6.045 -0.191 1.00 94.25 74 ALA A CA 1
ATOM 591 C C . ALA A 1 74 ? -4.940 -6.060 1.102 1.00 94.25 74 ALA A C 1
ATOM 593 O O . ALA A 1 74 ? -3.844 -5.505 1.152 1.00 94.25 74 ALA A O 1
ATOM 594 N N . MET A 1 75 ? -5.433 -6.750 2.128 1.00 94.94 75 MET A N 1
ATOM 595 C CA . MET A 1 75 ? -4.617 -7.064 3.300 1.00 94.94 75 MET A CA 1
ATOM 596 C C . MET A 1 75 ? -3.566 -8.118 2.925 1.00 94.94 75 MET A C 1
ATOM 598 O O . MET A 1 75 ? -3.810 -8.958 2.054 1.00 94.94 75 MET A O 1
ATOM 602 N N . GLU A 1 76 ? -2.434 -8.141 3.621 1.00 93.75 76 GLU A N 1
ATOM 603 C CA . GLU A 1 76 ? -1.358 -9.117 3.402 1.00 93.75 76 GLU A CA 1
ATOM 604 C C . GLU A 1 76 ? -1.860 -10.563 3.540 1.00 93.75 76 GLU A C 1
ATOM 606 O O . GLU A 1 76 ? -1.552 -11.424 2.721 1.00 93.75 76 GLU A O 1
ATOM 611 N N . ARG A 1 77 ? -2.760 -10.825 4.495 1.00 91.81 77 ARG A N 1
ATOM 612 C CA . ARG A 1 77 ? -3.410 -12.141 4.649 1.00 91.81 77 ARG A CA 1
ATOM 613 C C . ARG A 1 77 ? -4.201 -12.607 3.415 1.00 91.81 77 ARG A C 1
ATOM 615 O O . ARG A 1 77 ? -4.366 -13.810 3.225 1.00 91.81 77 ARG A O 1
ATOM 622 N N . ASP A 1 78 ? -4.715 -11.674 2.611 1.00 92.25 78 ASP A N 1
ATOM 623 C CA . ASP A 1 78 ? -5.567 -11.952 1.448 1.00 92.25 78 ASP A CA 1
ATOM 624 C C . ASP A 1 78 ? -4.734 -12.030 0.152 1.00 92.25 78 ASP A C 1
ATOM 626 O O . ASP A 1 78 ? -5.086 -12.749 -0.790 1.00 92.25 78 ASP A O 1
ATOM 630 N N . TRP A 1 79 ? -3.592 -11.333 0.117 1.00 90.06 79 TRP A N 1
ATOM 631 C CA . TRP A 1 79 ? -2.629 -11.344 -0.985 1.00 90.06 79 TRP A CA 1
ATOM 632 C C . TRP A 1 79 ? -1.189 -11.437 -0.447 1.00 90.06 79 TRP A C 1
ATOM 634 O O . TRP A 1 79 ? -0.458 -10.451 -0.458 1.00 90.06 79 TRP A O 1
ATOM 644 N N . PRO A 1 80 ? -0.757 -12.612 0.035 1.00 90.31 80 PRO A N 1
ATOM 645 C CA . PRO A 1 80 ? 0.520 -12.721 0.725 1.00 90.31 80 PRO A CA 1
ATOM 646 C C . PRO A 1 80 ? 1.702 -12.561 -0.227 1.00 90.31 80 PRO A C 1
ATOM 648 O O . PRO A 1 80 ? 1.685 -13.050 -1.362 1.00 90.31 80 PRO A O 1
ATOM 651 N N . TYR A 1 81 ? 2.767 -11.950 0.271 1.00 83.25 81 TYR A N 1
ATOM 652 C CA . TYR A 1 81 ? 3.986 -11.662 -0.464 1.00 83.25 81 TYR A CA 1
ATOM 653 C C . TYR A 1 81 ? 4.644 -12.918 -1.032 1.00 83.25 81 TYR A C 1
ATOM 655 O O . TYR A 1 81 ? 5.044 -12.967 -2.193 1.00 83.25 81 TYR A O 1
ATOM 663 N N . ASN A 1 82 ? 4.640 -13.990 -0.243 1.00 79.19 82 ASN A N 1
ATOM 664 C CA . ASN A 1 82 ? 5.220 -15.276 -0.618 1.00 79.19 82 ASN A CA 1
ATOM 665 C C . ASN A 1 82 ? 4.251 -16.198 -1.379 1.00 79.19 82 ASN A C 1
ATOM 667 O O . ASN A 1 82 ? 4.453 -17.415 -1.403 1.00 79.19 82 ASN A O 1
ATOM 671 N N . LYS A 1 83 ? 3.180 -15.674 -1.993 1.00 64.75 83 LYS A N 1
ATOM 672 C CA . LYS A 1 83 ? 2.301 -16.507 -2.823 1.00 64.75 83 LYS A CA 1
ATOM 673 C C . LYS A 1 83 ? 3.054 -16.936 -4.093 1.00 64.75 83 LYS A C 1
ATOM 675 O O . LYS A 1 83 ? 3.546 -16.066 -4.813 1.00 64.75 83 LYS A O 1
ATOM 680 N N . PRO A 1 84 ? 3.130 -18.242 -4.415 1.00 56.94 84 PRO A N 1
ATOM 681 C CA . PRO A 1 84 ? 3.668 -18.670 -5.701 1.00 56.94 84 PRO A CA 1
ATOM 682 C C . PRO A 1 84 ? 2.830 -18.050 -6.831 1.00 56.94 84 PRO A C 1
ATOM 684 O O . PRO A 1 84 ? 1.615 -17.883 -6.656 1.00 56.94 84 PRO A O 1
ATOM 687 N N . PRO A 1 85 ? 3.443 -17.686 -7.973 1.00 52.84 85 PRO A N 1
ATOM 688 C CA . PRO A 1 85 ? 2.715 -17.099 -9.089 1.00 52.84 85 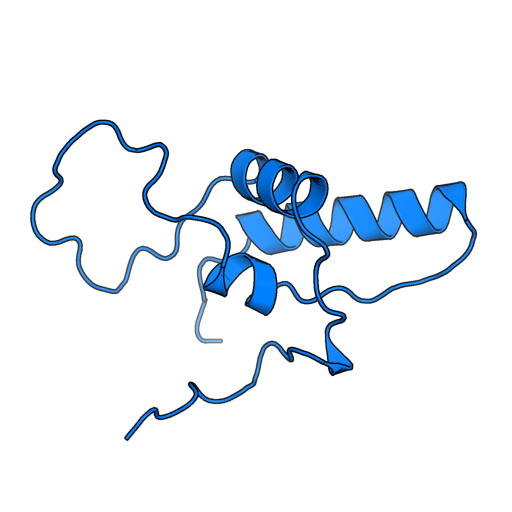PRO A CA 1
ATOM 689 C C . PRO A 1 85 ? 1.534 -18.000 -9.460 1.00 52.84 85 PRO A C 1
ATOM 691 O O . PRO A 1 85 ? 1.672 -19.221 -9.559 1.00 52.84 85 PRO A O 1
ATOM 694 N N . ILE A 1 86 ? 0.352 -17.398 -9.610 1.00 54.62 86 ILE A N 1
ATOM 695 C CA . ILE A 1 86 ? -0.851 -18.121 -10.020 1.00 54.62 86 ILE A CA 1
ATOM 696 C C . ILE A 1 86 ? -0.601 -18.599 -11.451 1.00 54.62 86 ILE A C 1
ATOM 698 O O . ILE A 1 86 ? -0.641 -17.803 -12.386 1.00 54.62 86 ILE A O 1
ATOM 702 N N . ASN A 1 87 ? -0.317 -19.893 -11.609 1.00 41.78 87 ASN A N 1
ATOM 703 C CA . ASN A 1 87 ? -0.281 -20.545 -12.911 1.00 41.78 87 ASN A CA 1
ATOM 704 C C . ASN A 1 87 ? -1.698 -20.498 -13.491 1.00 41.78 87 ASN A C 1
ATOM 706 O O . ASN A 1 87 ? -2.562 -21.287 -13.114 1.00 41.78 87 ASN A O 1
ATOM 710 N N . VAL A 1 88 ? -1.946 -19.540 -14.375 1.00 41.91 88 VAL A N 1
ATOM 711 C CA . VAL A 1 88 ? -3.079 -19.590 -15.295 1.00 41.91 88 VAL A CA 1
ATOM 712 C C . VAL A 1 88 ? -2.678 -20.522 -16.436 1.00 41.91 88 VAL A C 1
ATOM 714 O O . VAL A 1 88 ? -1.920 -20.132 -17.320 1.00 41.91 88 VAL A O 1
ATOM 717 N N . SER A 1 89 ? -3.107 -21.783 -16.334 1.00 41.00 89 SER A N 1
ATOM 718 C CA . SER A 1 89 ? -3.061 -22.774 -17.419 1.00 41.00 89 SER A CA 1
ATOM 719 C C . SER A 1 89 ? -4.059 -22.443 -18.518 1.00 41.00 89 SER A C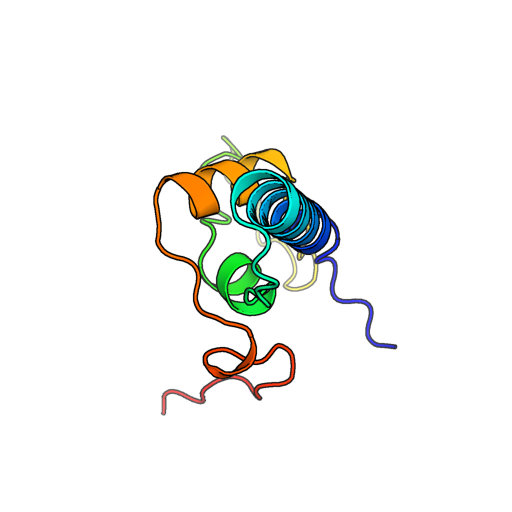 1
ATOM 721 O O . SER A 1 89 ? -5.195 -22.078 -18.133 1.00 41.00 89 SER A O 1
#

Radius of gyration: 14.3 Å; chains: 1; bounding box: 26×31×43 Å

Secondary structure (DSSP, 8-state):
----S-HHHHHHHHHHHHHHHHHHS----B-HHHHHHHS-TTSS--S--TT--TT-----HHHHHHHHHHSPPPBTTTS-TTPPP----

InterPro domains:
  IPR000668 Peptidase C1A, papain C-terminal [PF00112] (7-83)
  IPR038765 Papain-like cysteine peptidase superfamily [SSF54001] (7-82)

Foldseek 3Di:
DPDQQLVLLVVLQVVVQVVCCVVPVDGFAFASVQLLVPQDPPDPPPDDDDPDPPRPSDDHNVSSNVCVVVDPTHGCVVVPPPDDPPPPD

Organism: Malus baccata (NCBI:txid106549)

Sequence (89 aa):
MSGIADCWATAAVECVEALYFKEKGVQVELSVKHVVDRAPRKLWRPEPKEELSVEEEDGYVYDAFNFIMEHCVAMERDWPYNKPPINVS

pLDDT: mean 77.14, std 20.1, range [35.22, 98.19]